Protein AF-A0A183F3L0-F1 (afdb_monomer_lite)

Sequence (80 aa):
MISQTTKIYERLVNSRLREMVPISQVRWGFMPERSTTDGIFIARQVMEKYREERKPCYLAFLGLEKACDKLPRAVLWKAL

pLDDT: mean 91.09, std 5.95, range [51.44, 97.44]

Organism: Heligmosomoides polygyrus (NCBI:txid6339)

Radius of gyration: 18.19 Å; chains: 1; bounding box: 43×27×43 Å

Foldseek 3Di:
DDDPVNVVVVVVVVVVCPVVDDDDPVDQPPDPPHDPVVVVVVVVVVVVVCVVVVHDDDDDDDDDDPVVVPDDPVVVVVVD

Structure (mmCIF, N/CA/C/O backbone):
data_AF-A0A183F3L0-F1
#
_entry.id   AF-A0A183F3L0-F1
#
loop_
_atom_site.group_PDB
_atom_site.id
_atom_site.type_symbol
_atom_site.label_atom_id
_atom_site.label_alt_id
_atom_site.label_comp_id
_atom_site.label_asym_id
_atom_site.label_entity_id
_atom_site.label_seq_id
_atom_site.pdbx_PDB_ins_code
_atom_site.Cartn_x
_atom_site.Cartn_y
_atom_site.Cartn_z
_atom_site.occupancy
_atom_site.B_iso_or_equiv
_atom_site.auth_seq_id
_atom_site.auth_comp_id
_atom_site.auth_asym_id
_atom_site.auth_atom_id
_atom_site.pdbx_PDB_model_num
ATOM 1 N N . MET A 1 1 ? 23.529 -1.804 -9.670 1.00 51.44 1 MET A N 1
ATOM 2 C CA . MET A 1 1 ? 23.164 -0.373 -9.776 1.00 51.44 1 MET A CA 1
ATOM 3 C C . MET A 1 1 ? 22.272 -0.194 -10.992 1.00 51.44 1 MET A C 1
ATOM 5 O O . MET A 1 1 ? 22.700 -0.549 -12.080 1.00 51.44 1 MET A O 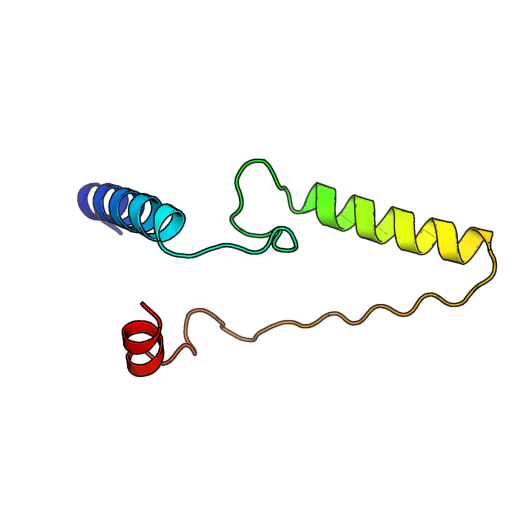1
ATOM 9 N N . ILE A 1 2 ? 21.044 0.296 -10.819 1.00 72.94 2 ILE A N 1
ATOM 10 C CA . ILE A 1 2 ? 20.161 0.642 -11.945 1.00 72.94 2 ILE A CA 1
ATOM 11 C C . ILE A 1 2 ? 20.708 1.917 -12.600 1.00 72.94 2 ILE A C 1
ATOM 13 O O . ILE A 1 2 ? 20.973 2.896 -11.898 1.00 72.94 2 ILE A O 1
ATOM 17 N N . SER A 1 3 ? 20.904 1.900 -13.922 1.00 90.62 3 SER A N 1
ATOM 18 C CA . SER A 1 3 ? 21.411 3.059 -14.667 1.00 90.62 3 SER A CA 1
ATOM 19 C C . SER A 1 3 ? 20.416 4.224 -14.628 1.00 90.62 3 SER A C 1
ATOM 21 O O . SER A 1 3 ? 19.205 4.021 -14.509 1.00 90.62 3 SER A O 1
ATOM 23 N N . GLN A 1 4 ? 20.907 5.462 -14.754 1.00 88.81 4 GLN A N 1
ATOM 24 C CA . GLN A 1 4 ? 20.037 6.647 -14.798 1.00 88.81 4 GLN A CA 1
ATOM 25 C C . GLN A 1 4 ? 19.000 6.556 -15.928 1.00 88.81 4 GLN A C 1
ATOM 27 O O . GLN A 1 4 ? 17.834 6.882 -15.718 1.00 88.81 4 GLN A O 1
ATOM 32 N N . THR A 1 5 ? 19.393 6.014 -17.081 1.00 91.75 5 THR A N 1
ATOM 33 C CA . THR A 1 5 ? 18.508 5.774 -18.228 1.00 91.75 5 THR A CA 1
ATOM 34 C C . THR A 1 5 ? 17.345 4.844 -17.883 1.00 91.75 5 THR A C 1
ATOM 36 O O . THR A 1 5 ? 16.205 5.121 -18.250 1.00 91.75 5 THR A O 1
ATOM 39 N N . THR A 1 6 ? 17.598 3.779 -17.114 1.00 93.56 6 THR A N 1
ATOM 40 C CA . THR A 1 6 ? 16.555 2.816 -16.721 1.00 93.56 6 THR A CA 1
ATOM 41 C C . THR A 1 6 ? 15.509 3.468 -15.815 1.00 93.56 6 THR A C 1
ATOM 43 O O . THR A 1 6 ? 14.318 3.271 -16.023 1.00 93.56 6 THR A O 1
ATOM 46 N N . LYS A 1 7 ? 15.921 4.339 -14.883 1.00 94.00 7 LYS A N 1
ATOM 47 C CA . LYS A 1 7 ? 14.978 5.081 -14.022 1.00 94.00 7 LYS A CA 1
ATOM 48 C C . LYS A 1 7 ? 14.064 6.017 -14.813 1.00 94.00 7 LYS A C 1
ATOM 50 O O . LYS A 1 7 ? 12.897 6.181 -14.465 1.00 94.00 7 LYS A O 1
ATOM 55 N N . ILE A 1 8 ? 14.591 6.665 -15.855 1.00 95.00 8 ILE A N 1
ATOM 56 C CA . ILE A 1 8 ? 13.790 7.534 -16.731 1.00 95.00 8 ILE A CA 1
ATOM 57 C C . ILE A 1 8 ? 12.755 6.692 -17.479 1.00 95.00 8 ILE A C 1
ATOM 59 O O . ILE A 1 8 ? 11.580 7.056 -17.524 1.00 95.00 8 ILE A O 1
ATOM 63 N N . TYR A 1 9 ? 13.175 5.541 -18.004 1.00 94.94 9 TYR A N 1
ATOM 64 C CA . TYR A 1 9 ? 12.280 4.620 -18.692 1.00 94.94 9 TYR A CA 1
ATOM 65 C C . TYR A 1 9 ? 11.174 4.079 -17.769 1.00 94.94 9 TYR A C 1
ATOM 67 O O . TYR A 1 9 ? 10.000 4.136 -18.124 1.00 94.94 9 TYR A O 1
ATOM 75 N N . GLU A 1 10 ? 11.514 3.646 -16.551 1.00 94.06 10 GLU A N 1
ATOM 76 C CA . GLU A 1 10 ? 10.541 3.199 -15.541 1.00 94.06 10 GLU A CA 1
ATOM 77 C C . GLU A 1 10 ? 9.494 4.275 -15.226 1.00 94.06 10 GLU A C 1
ATOM 79 O O . GLU A 1 10 ? 8.299 3.982 -15.149 1.00 94.06 10 GLU A O 1
ATOM 84 N N . ARG A 1 11 ? 9.917 5.540 -15.090 1.00 94.06 11 ARG A N 1
ATOM 85 C CA . ARG A 1 11 ? 9.000 6.670 -14.869 1.00 94.06 11 ARG A CA 1
ATOM 86 C C . ARG A 1 11 ? 8.045 6.869 -16.043 1.00 94.06 11 ARG A C 1
ATOM 88 O O . ARG A 1 11 ? 6.855 7.077 -15.811 1.00 94.06 11 ARG A O 1
ATOM 95 N N . LEU A 1 12 ? 8.550 6.778 -17.275 1.00 95.50 12 LEU A N 1
ATOM 96 C CA . LEU A 1 12 ? 7.737 6.906 -18.484 1.00 95.50 12 LEU A CA 1
ATOM 97 C C . LEU A 1 12 ? 6.679 5.798 -18.564 1.00 95.50 12 LEU A C 1
ATOM 99 O O . LEU A 1 12 ? 5.503 6.090 -18.778 1.00 95.50 12 LEU A O 1
ATOM 103 N N . VAL A 1 13 ? 7.080 4.542 -18.349 1.00 94.00 13 VAL A N 1
ATOM 104 C CA . VAL A 1 13 ? 6.160 3.394 -18.344 1.00 94.00 13 VAL A CA 1
ATOM 105 C C . VAL A 1 13 ? 5.108 3.548 -17.244 1.00 94.00 13 VAL A C 1
ATOM 107 O O . VAL A 1 13 ? 3.918 3.410 -17.515 1.00 94.00 13 VAL A O 1
ATOM 110 N N . ASN A 1 14 ? 5.511 3.908 -16.021 1.00 92.75 14 ASN A N 1
ATOM 111 C CA . ASN A 1 14 ? 4.578 4.125 -14.913 1.00 92.75 14 ASN A CA 1
ATOM 112 C C . ASN A 1 14 ? 3.566 5.250 -15.199 1.00 92.75 14 ASN A C 1
ATOM 114 O O . ASN A 1 14 ? 2.402 5.108 -14.837 1.00 92.75 14 ASN A O 1
ATOM 118 N N . SER A 1 15 ? 3.978 6.341 -15.856 1.00 93.31 15 SER A N 1
ATOM 119 C CA . SER A 1 15 ? 3.058 7.420 -16.247 1.00 93.31 15 SER A CA 1
ATOM 120 C C . SER A 1 15 ? 1.966 6.906 -17.185 1.00 93.31 15 SER A C 1
ATOM 122 O O . SER A 1 15 ? 0.787 7.100 -16.916 1.00 93.31 15 SER A O 1
ATOM 124 N N . ARG A 1 16 ? 2.352 6.166 -18.231 1.00 94.00 16 ARG A N 1
ATOM 125 C CA . ARG A 1 16 ? 1.406 5.607 -19.211 1.00 94.00 16 ARG A CA 1
ATOM 126 C C . ARG A 1 16 ? 0.461 4.583 -18.588 1.00 94.00 16 ARG A C 1
ATOM 128 O O . ARG A 1 16 ? -0.737 4.606 -18.843 1.00 94.00 16 ARG A O 1
ATOM 135 N N . LEU A 1 17 ? 0.979 3.708 -17.726 1.00 92.19 17 LEU A N 1
ATOM 136 C CA . LEU A 1 17 ? 0.159 2.702 -17.047 1.00 92.19 17 LEU A CA 1
ATOM 137 C C . LEU A 1 17 ? -0.893 3.322 -16.123 1.00 92.19 17 LEU A C 1
ATOM 139 O O . LEU A 1 17 ? -1.976 2.764 -15.985 1.00 92.19 17 LEU A O 1
ATOM 143 N N . ARG A 1 18 ? -0.604 4.473 -15.505 1.00 91.12 18 ARG A N 1
ATOM 144 C CA . ARG A 1 18 ? -1.571 5.184 -14.653 1.00 91.12 18 ARG A CA 1
ATOM 145 C C . ARG A 1 18 ? -2.731 5.793 -15.431 1.00 91.12 18 ARG A C 1
ATOM 147 O O . ARG A 1 18 ? -3.797 5.958 -14.853 1.00 91.12 18 ARG A O 1
ATOM 154 N N . GLU A 1 19 ? -2.529 6.103 -16.707 1.00 90.88 19 GLU A N 1
ATOM 155 C CA . GLU A 1 19 ? -3.599 6.558 -17.600 1.00 90.88 19 GLU A CA 1
ATOM 156 C C . GLU A 1 19 ? -4.466 5.386 -18.079 1.00 90.88 19 GLU A C 1
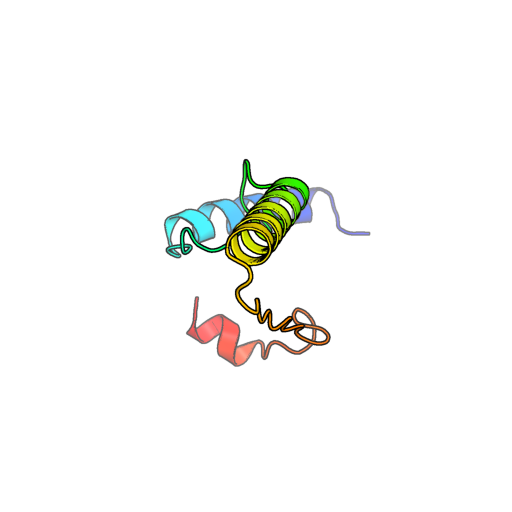ATOM 158 O O . GLU A 1 19 ? -5.676 5.531 -18.224 1.00 90.88 19 GLU A O 1
ATOM 163 N N . MET A 1 20 ? -3.861 4.213 -18.297 1.00 91.06 20 MET A N 1
ATOM 164 C CA . MET A 1 20 ? -4.552 3.040 -18.848 1.00 91.06 20 MET A CA 1
ATOM 165 C C . MET A 1 20 ? -5.286 2.208 -17.793 1.00 91.06 20 MET A C 1
ATOM 167 O O . MET A 1 20 ? -6.354 1.662 -18.066 1.00 91.06 20 MET A O 1
ATOM 171 N N . VAL A 1 21 ? -4.712 2.072 -16.595 1.00 89.31 21 VAL A N 1
ATOM 172 C CA . VAL A 1 21 ? -5.225 1.168 -15.562 1.00 89.31 21 VAL A CA 1
ATOM 173 C C . VAL A 1 21 ? -5.990 1.967 -14.507 1.00 89.31 21 VAL A C 1
ATOM 175 O O . VAL A 1 21 ? -5.367 2.722 -13.755 1.00 89.31 21 VAL A O 1
ATOM 178 N N . PRO A 1 22 ? -7.317 1.780 -14.367 1.00 86.75 22 PRO A N 1
ATOM 179 C CA . PRO A 1 22 ? -8.078 2.453 -13.327 1.00 86.75 22 PRO A CA 1
ATOM 180 C C . PRO A 1 22 ? -7.642 1.942 -11.951 1.00 86.75 22 PRO A C 1
ATOM 182 O O . PRO A 1 22 ? -7.758 0.758 -11.622 1.00 86.75 22 PRO A O 1
ATOM 185 N N . ILE A 1 23 ? -7.133 2.847 -11.118 1.00 87.38 23 ILE A N 1
ATOM 186 C CA . ILE A 1 23 ? -6.728 2.532 -9.750 1.00 87.38 23 ILE A CA 1
ATOM 187 C C . ILE A 1 23 ? -7.877 2.872 -8.804 1.00 87.38 23 ILE A C 1
ATOM 189 O O . ILE A 1 23 ? -8.370 3.996 -8.779 1.00 87.38 23 ILE A O 1
ATOM 193 N N . SER A 1 24 ? -8.286 1.895 -7.992 1.00 87.06 24 SER A N 1
ATOM 194 C CA . SER A 1 24 ? -9.329 2.103 -6.986 1.00 87.06 24 SER A CA 1
ATOM 195 C C . SER A 1 24 ? -8.939 3.182 -5.973 1.00 87.06 24 SER A C 1
ATOM 197 O O . SER A 1 24 ? -7.832 3.174 -5.429 1.00 87.06 24 SER A O 1
ATOM 199 N N . GLN A 1 25 ? -9.909 4.038 -5.638 1.00 84.88 25 GLN A N 1
ATOM 200 C CA . GLN A 1 25 ? -9.810 5.064 -4.596 1.00 84.88 25 GLN A CA 1
ATOM 201 C C . GLN A 1 25 ? -9.593 4.487 -3.191 1.00 84.88 25 GLN A C 1
ATOM 203 O O . GLN A 1 25 ? -9.288 5.233 -2.270 1.00 84.88 25 GLN A O 1
ATOM 208 N N . VAL A 1 26 ? -9.706 3.172 -3.001 1.00 85.81 26 VAL A N 1
ATOM 209 C CA . VAL A 1 26 ? -9.413 2.513 -1.718 1.00 85.81 26 VAL A CA 1
ATOM 210 C C . VAL A 1 26 ? -7.909 2.240 -1.554 1.00 85.81 26 VAL A C 1
ATOM 212 O O . VAL A 1 26 ? -7.442 1.938 -0.459 1.00 85.81 26 VAL A O 1
ATOM 215 N N . ARG A 1 27 ? -7.106 2.353 -2.623 1.00 86.44 27 ARG A N 1
ATOM 216 C CA . ARG A 1 27 ? -5.662 2.093 -2.565 1.00 86.44 27 ARG A CA 1
ATOM 217 C C . ARG A 1 27 ? -4.912 3.278 -1.949 1.00 86.44 27 ARG A C 1
ATOM 219 O O . ARG A 1 27 ? -4.993 4.398 -2.441 1.00 86.44 27 ARG A O 1
ATOM 226 N N . TRP A 1 28 ? -4.130 3.007 -0.909 1.00 86.88 28 TRP A N 1
ATOM 227 C CA . TRP A 1 28 ? -3.285 4.006 -0.239 1.00 86.88 28 TRP A CA 1
ATOM 228 C C . TRP A 1 28 ? -1.821 3.931 -0.684 1.00 86.88 28 TRP A C 1
ATOM 230 O O . TRP A 1 28 ? -1.191 4.953 -0.929 1.00 86.88 28 TRP A O 1
ATOM 240 N N . GLY A 1 29 ? -1.282 2.720 -0.849 1.00 89.50 29 GLY A N 1
ATOM 241 C CA . GLY A 1 29 ? 0.112 2.519 -1.248 1.00 89.50 29 GLY A CA 1
ATOM 242 C C . GLY A 1 29 ? 0.406 2.963 -2.685 1.00 89.50 29 GLY A C 1
ATOM 243 O O . GLY A 1 29 ? -0.395 2.732 -3.593 1.00 89.50 29 GLY A O 1
ATOM 244 N N . PHE A 1 30 ? 1.590 3.552 -2.889 1.00 88.00 30 PHE A N 1
ATOM 245 C CA . PHE A 1 30 ? 2.100 4.034 -4.183 1.00 88.00 30 PHE A CA 1
ATOM 246 C C . PHE A 1 30 ? 1.210 5.077 -4.882 1.00 88.00 30 PHE A C 1
ATOM 248 O O . PHE A 1 30 ? 1.320 5.266 -6.099 1.00 88.00 30 PHE A O 1
ATOM 255 N N . MET A 1 31 ? 0.316 5.737 -4.145 1.00 89.94 31 MET A N 1
ATOM 256 C CA . MET A 1 31 ? -0.515 6.820 -4.663 1.00 89.94 31 MET A CA 1
ATOM 257 C C . MET A 1 31 ? 0.091 8.175 -4.289 1.00 89.94 31 MET A C 1
ATOM 259 O O . MET A 1 31 ? 0.587 8.319 -3.170 1.00 89.94 31 MET A O 1
ATOM 263 N N . PRO A 1 32 ? 0.086 9.162 -5.205 1.00 86.94 32 PRO A N 1
ATOM 264 C CA . PRO A 1 32 ? 0.437 10.526 -4.832 1.00 86.94 32 PRO A CA 1
ATOM 265 C C . PRO A 1 32 ? -0.527 11.013 -3.745 1.00 86.94 32 PRO A C 1
ATOM 267 O O . PRO A 1 32 ? -1.677 10.578 -3.699 1.00 86.94 32 PRO A O 1
ATOM 270 N N . GLU A 1 33 ? -0.036 11.882 -2.861 1.00 87.94 33 GLU A N 1
ATOM 271 C CA . GLU A 1 33 ? -0.843 12.543 -1.818 1.00 87.94 33 GLU A CA 1
ATOM 272 C C . GLU A 1 33 ? -1.474 11.598 -0.778 1.00 87.94 33 GLU A C 1
ATOM 274 O O . GLU A 1 33 ? -2.325 12.013 0.001 1.00 87.94 33 GLU A O 1
ATOM 279 N N . ARG A 1 34 ? -1.049 10.328 -0.727 1.00 89.31 34 ARG A N 1
ATOM 280 C CA . ARG A 1 34 ? -1.490 9.361 0.285 1.00 89.31 34 ARG A CA 1
ATOM 281 C C . ARG A 1 34 ? -0.296 8.772 0.998 1.00 89.31 34 ARG A C 1
ATOM 283 O O . ARG A 1 34 ? 0.492 8.029 0.411 1.00 89.31 34 ARG A O 1
ATOM 290 N N . SER A 1 35 ? -0.165 9.098 2.274 1.00 90.00 35 SER A N 1
ATOM 291 C CA . SER A 1 35 ? 0.891 8.557 3.114 1.00 90.00 35 SER A CA 1
ATOM 292 C C . SER A 1 35 ? 0.399 7.357 3.921 1.00 90.00 35 SER A C 1
ATOM 294 O O . SER A 1 35 ? -0.793 7.175 4.179 1.00 90.00 35 SER A O 1
ATOM 296 N N . THR A 1 36 ? 1.339 6.527 4.372 1.0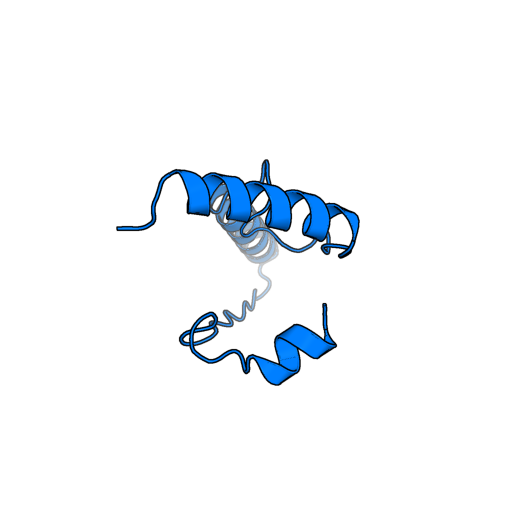0 90.06 36 THR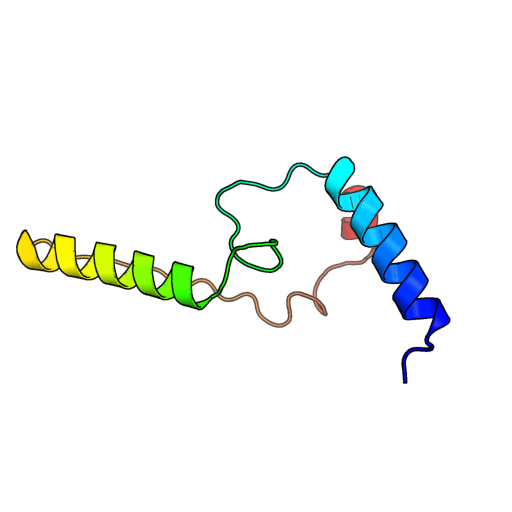 A N 1
ATOM 297 C CA . THR A 1 36 ? 1.048 5.454 5.333 1.00 90.06 36 THR A CA 1
ATOM 298 C C . THR A 1 36 ? 0.505 6.019 6.649 1.00 90.06 36 THR A C 1
ATOM 300 O O . THR A 1 36 ? -0.334 5.390 7.291 1.00 90.06 36 THR A O 1
ATOM 303 N N . THR A 1 37 ? 0.951 7.218 7.033 1.00 92.56 37 THR A N 1
ATOM 304 C CA . THR A 1 37 ? 0.502 7.918 8.241 1.00 92.56 37 THR A CA 1
ATOM 305 C C . THR A 1 37 ? -0.999 8.181 8.206 1.00 92.56 37 THR A C 1
ATOM 307 O O . THR A 1 37 ? -1.675 7.919 9.198 1.00 92.56 37 THR A O 1
ATOM 310 N N . ASP A 1 38 ? -1.531 8.610 7.060 1.00 91.00 38 ASP A N 1
ATOM 311 C CA . ASP A 1 38 ? -2.961 8.892 6.892 1.00 91.00 38 ASP A CA 1
ATOM 312 C C . ASP A 1 38 ? -3.802 7.624 7.088 1.00 91.00 38 ASP A C 1
ATOM 314 O O . ASP A 1 38 ? -4.801 7.628 7.808 1.00 91.00 38 ASP A O 1
ATOM 318 N N . GLY A 1 39 ? -3.352 6.500 6.520 1.00 91.06 39 GLY A N 1
ATOM 319 C CA . GLY A 1 39 ? -4.009 5.203 6.695 1.00 91.06 39 GLY A CA 1
ATOM 320 C C . GLY A 1 39 ? -4.011 4.730 8.153 1.00 91.06 39 GLY A C 1
ATOM 321 O O . GLY A 1 39 ? -5.035 4.254 8.647 1.00 91.06 39 GLY A O 1
ATOM 322 N N . ILE A 1 40 ? -2.891 4.904 8.868 1.00 93.06 40 ILE A N 1
ATOM 323 C CA . ILE A 1 40 ? -2.798 4.594 10.305 1.00 93.06 40 ILE A CA 1
ATOM 324 C C . ILE A 1 40 ? -3.740 5.494 11.108 1.00 93.06 40 ILE A C 1
ATOM 326 O O . ILE A 1 40 ? -4.438 5.009 11.998 1.00 93.06 40 ILE A O 1
ATOM 330 N N . PHE A 1 41 ? -3.772 6.792 10.802 1.00 94.25 41 PHE A N 1
ATOM 331 C CA . PHE A 1 41 ? -4.647 7.745 11.475 1.00 94.25 41 PHE A CA 1
ATOM 332 C C . PHE A 1 41 ? -6.122 7.356 11.319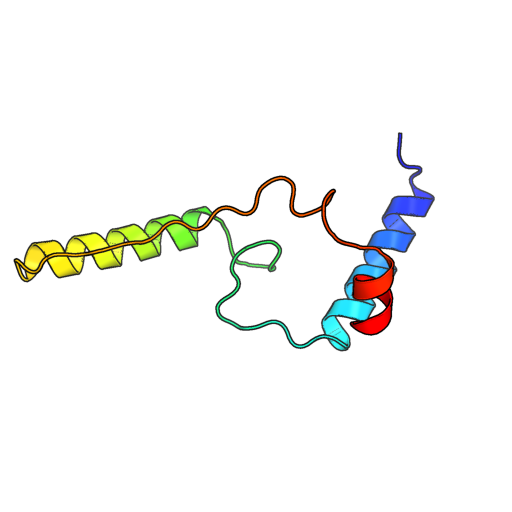 1.00 94.25 41 PHE A C 1
ATOM 334 O O . PHE A 1 41 ? -6.835 7.253 12.315 1.00 94.25 41 PHE A O 1
ATOM 341 N N . ILE A 1 42 ? -6.561 7.036 10.099 1.00 93.12 42 ILE A N 1
ATOM 342 C CA . ILE A 1 42 ? -7.937 6.592 9.832 1.00 93.12 42 ILE A CA 1
ATOM 343 C C . ILE A 1 42 ? -8.263 5.306 10.590 1.00 93.12 42 ILE A C 1
ATOM 345 O O . ILE A 1 42 ? -9.311 5.225 11.229 1.00 93.12 42 ILE A O 1
ATOM 349 N N . ALA A 1 43 ? -7.370 4.311 10.569 1.00 93.94 43 ALA A N 1
ATOM 350 C CA . ALA A 1 43 ? -7.582 3.067 11.306 1.00 93.94 43 ALA A CA 1
ATOM 351 C C . ALA A 1 43 ? -7.764 3.328 12.811 1.00 93.94 43 ALA A C 1
ATOM 353 O O . ALA A 1 43 ? -8.672 2.774 13.429 1.00 93.94 43 ALA A O 1
ATOM 354 N N . ARG A 1 44 ? -6.959 4.229 13.389 1.00 96.19 44 ARG A N 1
ATOM 355 C CA . ARG A 1 44 ? -7.080 4.634 14.797 1.00 96.19 44 ARG A CA 1
ATOM 356 C C . ARG A 1 44 ? -8.402 5.334 15.089 1.00 96.19 44 ARG A C 1
ATOM 358 O O . ARG A 1 44 ? -9.061 4.958 16.050 1.00 96.19 44 ARG A O 1
ATOM 365 N N . GLN A 1 45 ? -8.820 6.276 14.246 1.00 97.06 45 GLN A N 1
ATOM 366 C CA . GLN A 1 45 ? -10.103 6.972 14.394 1.00 97.06 45 GLN A CA 1
ATOM 367 C C . GLN A 1 45 ? -11.291 6.002 14.354 1.00 97.06 45 GLN A C 1
ATOM 369 O O . GLN A 1 45 ? -12.219 6.111 15.155 1.00 97.06 45 GLN A O 1
ATOM 374 N N . VAL A 1 46 ? -11.247 5.001 13.468 1.00 95.62 46 VAL A N 1
ATOM 375 C CA . VAL A 1 46 ? -12.262 3.939 13.430 1.00 95.62 46 VAL A CA 1
ATOM 376 C C . VAL A 1 46 ? -12.263 3.147 14.738 1.00 95.62 46 VAL A C 1
ATOM 378 O O . VAL A 1 46 ? -13.321 2.953 15.332 1.00 95.62 46 VAL A O 1
ATOM 381 N N . MET A 1 47 ? -11.096 2.720 15.222 1.00 96.62 47 MET A N 1
ATOM 382 C CA . MET A 1 47 ? -10.991 1.973 16.480 1.00 96.62 47 MET A CA 1
ATOM 383 C C . MET A 1 47 ? -11.489 2.784 17.687 1.00 96.62 47 MET A C 1
ATOM 385 O O . MET A 1 47 ? -12.188 2.242 18.544 1.00 96.62 47 MET A O 1
ATOM 389 N N . GLU A 1 48 ? -11.159 4.075 17.750 1.00 97.44 48 GLU A N 1
ATOM 390 C CA . GLU A 1 48 ? -11.585 4.998 18.808 1.00 97.44 48 GLU A CA 1
ATOM 391 C C . GLU A 1 48 ? -13.110 5.166 18.820 1.00 97.44 48 GLU A C 1
ATOM 393 O O . GLU A 1 48 ? -13.730 4.967 19.863 1.00 97.44 48 GLU A O 1
ATOM 398 N N . LYS A 1 49 ? -13.738 5.380 17.658 1.00 97.25 49 LYS A N 1
ATOM 399 C CA . LYS A 1 49 ? -15.200 5.505 17.550 1.00 97.25 49 LYS A CA 1
ATOM 400 C C . LYS A 1 49 ? -15.947 4.258 18.036 1.00 97.25 49 LYS A C 1
ATOM 402 O O . LYS A 1 49 ? -16.927 4.354 18.771 1.00 97.25 49 LYS A O 1
ATOM 407 N N . TYR A 1 50 ? -15.484 3.064 17.661 1.00 96.88 50 TYR A N 1
ATOM 408 C CA . TYR A 1 50 ? -16.102 1.818 18.138 1.00 96.88 50 TYR A CA 1
ATOM 409 C C . TYR A 1 50 ? -15.935 1.642 19.652 1.00 96.88 50 TYR A C 1
ATOM 411 O O . TYR A 1 50 ? -16.853 1.170 20.327 1.00 96.88 50 TYR A O 1
ATOM 419 N N . ARG A 1 51 ? -14.784 2.060 20.195 1.00 96.25 51 ARG A N 1
ATOM 420 C CA . ARG A 1 51 ? -14.519 2.047 21.637 1.00 96.25 51 ARG A CA 1
ATOM 421 C C . ARG A 1 51 ? -15.461 2.984 22.397 1.00 96.25 51 ARG A C 1
ATOM 423 O O . ARG A 1 51 ? -15.962 2.585 23.447 1.00 96.25 51 ARG A O 1
ATOM 430 N N . GLU A 1 52 ? -15.718 4.184 21.878 1.00 97.44 52 GLU A N 1
ATOM 431 C CA . GLU A 1 52 ? -16.672 5.147 22.454 1.00 97.44 52 GLU A CA 1
ATOM 432 C C . GLU A 1 52 ? -18.095 4.580 22.502 1.00 97.44 52 GLU A C 1
ATOM 434 O O . GLU A 1 52 ? -18.767 4.664 23.529 1.00 97.44 52 GLU A O 1
ATOM 439 N N . GLU A 1 53 ? -18.523 3.903 21.434 1.00 96.94 53 GLU A N 1
ATOM 440 C CA . GLU A 1 53 ? -19.829 3.237 21.360 1.00 96.94 53 GLU A CA 1
ATOM 441 C C . GLU A 1 53 ? -19.900 1.919 22.162 1.00 96.94 53 GLU A C 1
ATOM 443 O O . GLU A 1 53 ? -20.931 1.245 22.145 1.00 96.94 53 GLU A O 1
ATOM 448 N N . ARG A 1 54 ? -18.820 1.528 22.860 1.00 95.69 54 ARG A N 1
ATOM 449 C CA . ARG A 1 54 ? -18.674 0.238 23.567 1.00 95.69 54 ARG A CA 1
ATOM 450 C C . ARG A 1 54 ? -18.963 -0.978 22.676 1.00 95.69 54 ARG A C 1
ATOM 452 O O . ARG A 1 54 ? -19.430 -2.011 23.156 1.00 95.69 54 ARG A O 1
ATOM 459 N N . LYS A 1 55 ? -18.673 -0.867 21.378 1.00 96.38 55 LYS A N 1
ATOM 460 C CA . LYS A 1 55 ? -18.837 -1.945 20.399 1.00 96.38 55 LYS A CA 1
ATOM 461 C C . LYS A 1 55 ? -17.499 -2.628 20.127 1.00 96.38 55 LYS A C 1
ATOM 463 O O . LYS A 1 55 ? -16.461 -1.964 20.099 1.00 96.38 55 LYS A O 1
ATOM 468 N N . PRO A 1 56 ? -17.493 -3.947 19.885 1.00 94.06 56 PRO A N 1
ATOM 469 C CA . PRO A 1 56 ? -16.281 -4.625 19.458 1.00 94.06 56 PRO A CA 1
ATOM 470 C C . PRO A 1 56 ? -15.868 -4.142 18.059 1.00 94.06 56 PRO A C 1
ATOM 472 O O . PRO A 1 56 ? -16.704 -3.991 17.169 1.00 94.06 56 PRO A O 1
ATOM 475 N N . CYS A 1 57 ? -14.568 -3.915 17.868 1.00 95.56 57 CYS A N 1
ATOM 476 C CA . CYS A 1 57 ? -13.967 -3.564 16.584 1.00 95.56 57 CYS A CA 1
ATOM 477 C C . CYS A 1 57 ? -13.055 -4.713 16.140 1.00 95.56 57 CYS A C 1
ATOM 479 O O . CYS A 1 57 ? -12.121 -5.066 16.861 1.00 95.56 57 CYS A O 1
ATOM 481 N N . TYR A 1 58 ? -13.318 -5.298 14.970 1.00 94.19 58 TYR A N 1
ATOM 482 C CA . TYR A 1 58 ? -12.520 -6.390 14.409 1.00 94.19 58 TYR A CA 1
ATOM 483 C C . TYR A 1 58 ? -11.807 -5.908 13.147 1.00 94.19 58 TYR A C 1
ATOM 485 O O . TYR A 1 58 ? -12.454 -5.462 12.201 1.00 94.19 58 TYR A O 1
ATOM 493 N N . LEU A 1 59 ? -10.476 -6.004 13.126 1.00 92.56 59 LEU A N 1
ATOM 494 C CA . LEU A 1 59 ? -9.652 -5.668 11.967 1.00 92.56 59 LEU A CA 1
ATOM 495 C C . LEU A 1 59 ? -8.863 -6.899 11.523 1.00 92.56 59 LEU A C 1
ATOM 497 O O . LEU A 1 59 ? -8.249 -7.578 12.344 1.00 92.56 59 LEU A O 1
ATOM 501 N N . ALA A 1 60 ? -8.850 -7.155 10.216 1.00 94.31 60 ALA A N 1
ATOM 502 C CA . ALA A 1 60 ? -8.031 -8.190 9.601 1.00 94.31 60 ALA A CA 1
ATOM 503 C C . ALA A 1 60 ? -6.877 -7.544 8.828 1.00 94.31 60 ALA A C 1
ATOM 505 O O . ALA A 1 60 ? -7.096 -6.721 7.938 1.00 94.31 60 ALA A O 1
ATOM 506 N N . PHE A 1 61 ? -5.648 -7.940 9.153 1.00 90.56 61 PHE A N 1
ATOM 507 C CA . PHE A 1 61 ? -4.452 -7.510 8.437 1.00 90.56 61 PHE A CA 1
ATOM 508 C C . PHE A 1 61 ? -4.035 -8.601 7.452 1.00 90.56 61 PHE A C 1
ATOM 510 O O . PHE A 1 61 ? -3.655 -9.697 7.860 1.00 90.56 61 PHE A O 1
ATOM 517 N N . LEU A 1 62 ? -4.104 -8.300 6.154 1.00 92.50 62 LEU A N 1
ATOM 518 C CA . LEU A 1 62 ? -3.692 -9.214 5.091 1.00 92.50 62 LEU A CA 1
ATOM 519 C C . LEU A 1 62 ? -2.353 -8.763 4.501 1.00 92.50 62 LEU A C 1
ATOM 521 O O . LEU A 1 62 ? -2.274 -7.736 3.828 1.00 92.50 62 LEU A O 1
ATOM 525 N N . GLY A 1 63 ? -1.304 -9.543 4.750 1.00 91.50 63 GLY A N 1
ATOM 526 C CA . GLY A 1 63 ? 0.014 -9.359 4.146 1.00 91.50 63 GLY A CA 1
ATOM 527 C C . GLY A 1 63 ? 0.244 -10.353 3.011 1.00 91.50 63 GLY A C 1
ATOM 528 O O . GLY A 1 63 ? -0.008 -11.545 3.173 1.00 91.50 63 GLY A O 1
ATOM 529 N N . LEU A 1 64 ? 0.748 -9.879 1.871 1.00 90.75 64 LEU A N 1
ATOM 530 C CA . LEU A 1 64 ? 1.217 -10.748 0.790 1.00 90.75 64 LEU A CA 1
ATOM 531 C C . LEU A 1 64 ? 2.719 -10.994 0.943 1.00 90.75 64 LEU A C 1
ATOM 533 O O . LEU A 1 64 ? 3.517 -10.056 0.946 1.00 90.75 64 LEU A O 1
ATOM 537 N N . GLU A 1 65 ? 3.117 -12.259 1.039 1.00 92.81 65 GLU A N 1
ATOM 538 C CA . GLU A 1 65 ? 4.528 -12.631 1.123 1.00 92.81 65 GLU A CA 1
ATOM 539 C C . GLU A 1 65 ? 5.209 -12.458 -0.245 1.00 92.81 65 GLU A C 1
ATOM 541 O O . GLU A 1 65 ? 4.811 -13.098 -1.219 1.00 92.81 65 GLU A O 1
ATOM 546 N N . LYS A 1 66 ? 6.261 -11.627 -0.315 1.00 89.31 66 LYS A N 1
ATOM 547 C CA . LYS A 1 66 ? 7.084 -11.420 -1.525 1.00 89.31 66 LYS A CA 1
ATOM 548 C C . LYS A 1 66 ? 6.255 -11.114 -2.783 1.00 89.31 66 LYS A C 1
ATOM 550 O O . LYS A 1 66 ? 6.441 -11.725 -3.833 1.00 89.31 66 LYS A O 1
ATOM 555 N N . ALA A 1 67 ? 5.331 -10.158 -2.676 1.00 87.38 67 ALA A N 1
ATOM 556 C CA . ALA A 1 67 ? 4.379 -9.826 -3.741 1.00 87.38 67 ALA A CA 1
ATOM 557 C C . ALA A 1 67 ? 5.037 -9.512 -5.103 1.00 87.38 67 ALA A C 1
ATOM 559 O O . ALA A 1 67 ? 4.472 -9.851 -6.139 1.00 87.38 67 ALA A O 1
ATOM 560 N N . CYS A 1 68 ? 6.232 -8.909 -5.109 1.00 84.00 68 CYS A N 1
ATOM 561 C CA . CYS A 1 68 ? 6.970 -8.617 -6.341 1.00 84.00 68 CYS A CA 1
ATOM 562 C C . CYS A 1 68 ? 7.687 -9.847 -6.922 1.00 84.00 68 CYS A C 1
ATOM 564 O O . CYS A 1 68 ? 7.787 -9.965 -8.140 1.00 84.00 68 CYS A O 1
ATOM 566 N N . ASP A 1 69 ? 8.157 -10.769 -6.077 1.00 92.00 69 ASP A N 1
ATOM 567 C CA . ASP A 1 69 ? 8.946 -11.927 -6.523 1.00 92.00 69 ASP A CA 1
ATOM 568 C C . ASP A 1 69 ? 8.057 -13.096 -6.956 1.00 92.00 69 ASP A C 1
ATOM 570 O O . ASP A 1 69 ? 8.421 -13.872 -7.838 1.00 92.00 69 ASP A O 1
ATOM 574 N N . LYS A 1 70 ? 6.884 -13.239 -6.325 1.00 91.75 70 LYS A N 1
ATOM 575 C CA . LYS A 1 70 ? 5.960 -14.352 -6.578 1.00 91.75 70 LYS A CA 1
ATOM 576 C C . LYS A 1 70 ? 4.996 -14.099 -7.737 1.00 91.75 70 LYS A C 1
ATOM 578 O O . LYS A 1 70 ? 4.239 -15.003 -8.080 1.00 91.75 70 LYS A O 1
ATOM 583 N N . LEU A 1 71 ? 4.996 -12.909 -8.343 1.00 88.81 71 LEU A N 1
ATOM 584 C CA . LEU A 1 71 ? 4.068 -12.578 -9.423 1.00 88.81 71 LEU A CA 1
ATOM 585 C C . LEU A 1 71 ? 4.476 -13.281 -10.734 1.00 88.81 71 LEU A C 1
ATOM 587 O O . LEU A 1 71 ? 5.535 -12.969 -11.290 1.00 88.81 71 LEU A O 1
ATOM 591 N N . PRO A 1 72 ? 3.658 -14.200 -11.288 1.00 91.75 72 PRO A N 1
ATOM 592 C CA . PRO A 1 72 ? 4.014 -14.880 -12.526 1.00 91.75 72 PRO A CA 1
ATOM 593 C C . PRO A 1 72 ? 4.025 -13.896 -13.700 1.00 91.75 72 PRO A C 1
ATOM 595 O O . PRO A 1 72 ? 2.999 -13.300 -14.035 1.00 91.75 72 PRO A O 1
ATOM 598 N N . ARG A 1 73 ? 5.169 -13.770 -14.384 1.00 92.38 73 ARG A N 1
ATOM 599 C CA . ARG A 1 73 ? 5.330 -12.847 -15.527 1.00 92.38 73 ARG A CA 1
ATOM 600 C C . ARG A 1 73 ? 4.297 -13.070 -16.634 1.00 92.38 73 ARG A C 1
ATOM 602 O O . ARG A 1 73 ? 3.803 -12.111 -17.211 1.00 92.38 73 ARG A O 1
ATOM 609 N N . ALA A 1 74 ? 3.934 -14.326 -16.892 1.00 94.12 74 ALA A N 1
ATOM 610 C CA . ALA A 1 74 ? 2.923 -14.668 -17.891 1.00 94.12 74 ALA A CA 1
ATOM 611 C C . ALA A 1 74 ? 1.523 -14.134 -17.542 1.00 94.12 74 ALA A C 1
ATOM 613 O O . ALA A 1 74 ? 0.749 -13.829 -18.441 1.00 94.12 74 ALA A O 1
ATOM 614 N N . VAL A 1 75 ? 1.191 -14.022 -16.252 1.00 92.31 75 VAL A N 1
ATOM 615 C CA . VAL A 1 75 ? -0.087 -13.452 -15.800 1.00 92.31 75 VAL A CA 1
ATOM 616 C C . VAL A 1 75 ? -0.042 -11.932 -15.898 1.00 92.31 75 VAL A C 1
ATOM 618 O O . VAL A 1 75 ? -0.989 -11.335 -16.397 1.00 92.31 75 VAL A O 1
ATOM 621 N N . LEU A 1 76 ? 1.076 -11.317 -15.499 1.00 90.44 76 LEU A N 1
ATOM 622 C CA . LEU A 1 76 ? 1.262 -9.870 -15.609 1.00 90.44 76 LEU A CA 1
ATOM 623 C C . LEU A 1 76 ? 1.090 -9.383 -17.056 1.00 90.44 76 LEU A C 1
ATOM 625 O O . LEU A 1 76 ? 0.351 -8.436 -17.282 1.00 90.44 76 LEU A O 1
ATOM 629 N N . TRP A 1 77 ? 1.688 -10.071 -18.033 1.00 90.81 77 TRP A N 1
ATOM 630 C CA . TRP A 1 77 ? 1.551 -9.705 -19.449 1.00 90.81 77 TRP A CA 1
ATOM 631 C C . TRP A 1 77 ? 0.164 -9.920 -20.048 1.00 90.81 77 TRP A C 1
ATOM 633 O O . TRP A 1 77 ? -0.119 -9.352 -21.090 1.00 90.81 77 TRP A O 1
ATOM 643 N N . LYS A 1 78 ? -0.685 -10.750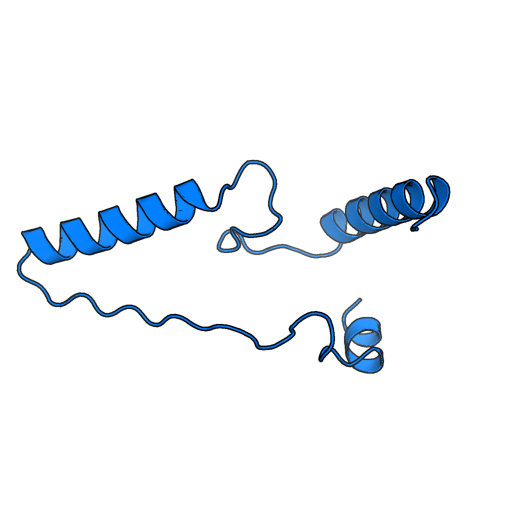 -19.436 1.00 91.75 78 LYS A N 1
ATOM 644 C CA . LYS A 1 78 ? -2.085 -10.895 -19.864 1.00 91.75 78 LYS A CA 1
ATOM 645 C C . LYS A 1 78 ? -2.991 -9.815 -19.276 1.00 91.75 78 LYS A C 1
ATOM 647 O O . LYS A 1 78 ? -4.082 -9.607 -19.791 1.00 91.75 78 LYS A O 1
ATOM 652 N N . ALA A 1 79 ? -2.590 -9.232 -18.148 1.00 86.62 79 ALA A N 1
ATOM 653 C CA . ALA A 1 79 ? -3.365 -8.229 -17.425 1.00 86.62 79 ALA A CA 1
ATOM 654 C C . ALA A 1 79 ? -3.037 -6.789 -17.853 1.00 86.62 79 ALA A C 1
ATOM 656 O O . ALA A 1 79 ? -3.826 -5.889 -17.572 1.00 86.62 79 ALA A O 1
ATOM 657 N N . LEU A 1 80 ? -1.867 -6.591 -18.467 1.00 84.38 80 LEU A N 1
ATOM 658 C CA . LEU A 1 80 ? -1.438 -5.360 -19.133 1.00 84.38 80 LEU A CA 1
ATOM 659 C C . LEU A 1 80 ? -1.858 -5.382 -20.602 1.00 84.38 80 LEU A C 1
ATOM 661 O O . LEU A 1 80 ? -2.246 -4.303 -21.094 1.00 84.38 80 LEU A O 1
#

Secondary structure (DSSP, 8-state):
---HHHHHHHHHHHHHHHHHSPPPTT--TT-TT--HHHHHHHHHHHHHHHHHTT--------PPTTTTTSS-HHHHHHH-